Protein AF-A0A410RN02-F1 (afdb_monomer_lite)

Sequence (178 aa):
MPPRQETATVSGSERSGSPMLPKASPTTYRVQQRFRGEVPALVAISMPFVKPGAGSPALLGWRDAQTLFHEFGHALHTLTGDVTRPSLGGGGVVSGSAVFPSKLFEHRLATPEGLSRLAVHHATVQPMPQALVARIQQAATFNQGFYTVDLLTFQEAGGAYDAKVAALMRERGFAPVH

Foldseek 3Di:
DDDDDPDPDDDDDDDPDDPDQDDWAKDWPAAFACQPHTDATDIDTDASFDDDDVPDDRDDDPVSVLSVQLRVLLVVQRRPDDYHDRCCGRCNDDNVVSNVSSVVSSVCCLDPVNQQVPVADPPPRHGDDVVVSVVCVVCVCPCVVVVVVVVVVVVVVVVVVVVVVVVVCVVVVHDDDD

Secondary structure (DSSP, 8-state):
-PPP------------S---PPPPEEEEEE--B-BTB-B--EEEEE--PPPPPTT---PPPHHHHHHHHHHHHHHHHHHT---SSGGGSTT-S-TTGGGHHHHHHHHHHTSHHHHHHH-B-TTT-PBPPHHHHHHHHHGGGTTHHHHHHHHHHHHHHHHHHHHHHHHHHHHTTPPP--

InterPro domains:
  IPR001567 Peptidase M3A/M3B catalytic domain [PF01432] (42-154)
  IPR045090 Peptidase M3A/M3B [PTHR43660] (27-154)

Radius of gyration: 21.04 Å; chains: 1; bounding box: 70×41×46 Å

pLDDT: mean 71.41, std 18.32, range [23.88, 91.19]

Organism: Corallococcus coralloides (NCBI:txid184914)

Structure (mmCIF, N/CA/C/O backbone):
data_AF-A0A410RN02-F1
#
_entry.id   AF-A0A410RN02-F1
#
loop_
_atom_site.group_PDB
_atom_site.id
_atom_site.type_symbol
_atom_site.label_atom_id
_atom_site.label_alt_id
_atom_site.label_comp_id
_atom_site.label_asym_id
_atom_site.label_entity_id
_atom_site.label_seq_id
_atom_site.pdbx_PDB_ins_code
_atom_site.Cartn_x
_atom_site.Cartn_y
_atom_site.Cartn_z
_atom_site.occupancy
_atom_site.B_iso_or_equiv
_atom_site.auth_seq_id
_atom_site.auth_comp_id
_atom_site.auth_asym_id
_atom_site.auth_atom_id
_atom_site.pdbx_PDB_model_num
ATOM 1 N N . MET A 1 1 ? -30.600 -22.334 -11.374 1.00 33.09 1 MET A N 1
ATOM 2 C CA . MET A 1 1 ? -29.155 -22.552 -11.139 1.00 33.09 1 MET A CA 1
ATOM 3 C C . MET A 1 1 ? -28.667 -21.404 -10.264 1.00 33.09 1 MET A C 1
ATOM 5 O O . MET A 1 1 ? -28.773 -20.276 -10.731 1.00 33.09 1 MET A O 1
ATOM 9 N N . PRO A 1 2 ? -28.261 -21.609 -8.999 1.00 30.23 2 PRO A N 1
ATOM 10 C CA . PRO A 1 2 ? -27.743 -20.509 -8.193 1.00 30.23 2 PRO A CA 1
ATOM 11 C C . PRO A 1 2 ? -26.271 -20.232 -8.561 1.00 30.23 2 PRO A C 1
ATOM 13 O O . PRO A 1 2 ? -25.553 -21.173 -8.915 1.00 30.23 2 PRO A O 1
ATOM 16 N N . PRO A 1 3 ? -25.805 -18.972 -8.509 1.00 31.81 3 PRO A N 1
ATOM 17 C CA . PRO A 1 3 ? -24.416 -18.638 -8.801 1.00 31.81 3 PRO A CA 1
ATOM 18 C C . PRO A 1 3 ? -23.491 -19.147 -7.686 1.00 31.81 3 PRO A C 1
ATOM 20 O O . PRO A 1 3 ? -23.757 -18.950 -6.499 1.00 31.81 3 PRO A O 1
ATOM 23 N N . ARG A 1 4 ? -22.402 -19.820 -8.080 1.00 30.78 4 ARG A N 1
ATOM 24 C CA . ARG A 1 4 ? -21.328 -20.268 -7.183 1.00 30.78 4 ARG A CA 1
ATOM 25 C C . ARG A 1 4 ? -20.661 -19.047 -6.550 1.00 30.78 4 ARG A C 1
ATOM 27 O O . ARG A 1 4 ? -20.118 -18.208 -7.260 1.00 30.78 4 ARG A O 1
ATOM 34 N N . GLN A 1 5 ? -20.684 -18.972 -5.224 1.00 29.11 5 GLN A N 1
ATOM 35 C CA . GLN A 1 5 ? -19.813 -18.080 -4.469 1.00 29.11 5 GLN A CA 1
ATOM 36 C C . GLN A 1 5 ? -18.432 -18.740 -4.397 1.00 29.11 5 GLN A C 1
ATOM 38 O O . GLN A 1 5 ? -18.247 -19.714 -3.670 1.00 29.11 5 GLN A O 1
ATOM 43 N N . GLU A 1 6 ? -17.473 -18.260 -5.186 1.00 28.20 6 GLU A N 1
ATOM 44 C CA . GLU A 1 6 ? -16.066 -18.616 -4.997 1.00 28.20 6 GLU A CA 1
ATOM 45 C C . GLU A 1 6 ? -15.547 -17.888 -3.756 1.00 28.20 6 GLU A C 1
ATOM 47 O O . GLU A 1 6 ? -15.236 -16.699 -3.766 1.00 28.20 6 GLU A O 1
ATOM 52 N N . THR A 1 7 ? -15.507 -18.610 -2.641 1.00 27.73 7 THR A N 1
ATOM 53 C CA . THR A 1 7 ? -14.839 -18.180 -1.416 1.00 27.73 7 THR A CA 1
ATOM 54 C C . THR A 1 7 ? -13.331 -18.192 -1.651 1.00 27.73 7 THR A C 1
ATOM 56 O O . THR A 1 7 ? -12.758 -19.256 -1.886 1.00 27.73 7 THR A O 1
ATOM 59 N N . ALA A 1 8 ? -12.672 -17.035 -1.569 1.00 26.14 8 ALA A N 1
ATOM 60 C CA . ALA A 1 8 ? -11.215 -16.956 -1.579 1.00 26.14 8 ALA A CA 1
ATOM 61 C C . ALA A 1 8 ? -10.650 -17.658 -0.330 1.00 26.14 8 ALA A C 1
ATOM 63 O O . ALA A 1 8 ? -10.654 -17.114 0.774 1.00 26.14 8 ALA A O 1
ATOM 64 N N . THR A 1 9 ? -10.183 -18.894 -0.491 1.00 23.88 9 THR A N 1
ATOM 65 C CA . THR A 1 9 ? -9.446 -19.632 0.538 1.00 23.88 9 THR A CA 1
ATOM 66 C C . THR A 1 9 ? -8.018 -19.102 0.630 1.00 23.88 9 THR A C 1
ATOM 68 O O . THR A 1 9 ? -7.214 -19.304 -0.279 1.00 23.88 9 THR A O 1
ATOM 71 N N . VAL A 1 10 ? -7.681 -18.454 1.747 1.00 29.16 10 VAL A N 1
ATOM 72 C CA . VAL A 1 10 ? -6.292 -18.144 2.113 1.00 29.16 10 VAL A CA 1
ATOM 73 C C . VAL A 1 10 ? -5.630 -19.433 2.605 1.00 29.16 10 VAL A C 1
ATOM 75 O O . VAL A 1 10 ? -5.834 -19.859 3.740 1.00 29.16 10 VAL A O 1
ATOM 78 N N . SER A 1 11 ? -4.853 -20.074 1.733 1.00 26.03 11 SER A N 1
ATOM 79 C CA . SER A 1 11 ? -3.992 -21.210 2.074 1.00 26.03 11 SER A CA 1
ATOM 80 C C . SER A 1 11 ? -2.599 -20.695 2.441 1.00 26.03 11 SER A C 1
ATOM 82 O O . SER A 1 11 ? -1.819 -20.336 1.561 1.00 26.03 11 SER A O 1
ATOM 84 N N . GLY A 1 12 ? -2.276 -20.650 3.735 1.00 29.16 12 GLY A N 1
ATOM 85 C CA . GLY A 1 12 ? -0.915 -20.388 4.209 1.00 29.16 12 GLY A CA 1
ATOM 86 C C . GLY A 1 12 ? -0.102 -21.681 4.252 1.00 29.16 12 GLY A C 1
ATOM 87 O O . GLY A 1 12 ? -0.472 -22.602 4.973 1.00 29.16 12 GLY A O 1
ATOM 88 N N . SER A 1 13 ? 0.996 -21.764 3.495 1.00 28.77 13 SER A N 1
ATOM 89 C CA . SER A 1 13 ? 1.975 -22.849 3.636 1.00 28.77 13 SER A CA 1
ATOM 90 C C . SER A 1 13 ? 3.019 -22.464 4.687 1.00 28.77 13 SER A C 1
ATOM 92 O O . SER A 1 13 ? 3.782 -21.518 4.473 1.00 28.77 13 SER A O 1
ATOM 94 N N . GLU A 1 14 ? 3.085 -23.198 5.794 1.00 30.97 14 GLU A N 1
ATOM 95 C CA . GLU A 1 14 ? 4.192 -23.095 6.747 1.00 30.97 14 GLU A CA 1
ATOM 96 C C . GLU A 1 14 ? 5.465 -23.655 6.097 1.00 30.97 14 GLU A C 1
ATOM 98 O O . GLU A 1 14 ? 5.565 -24.849 5.814 1.00 30.97 14 GLU A O 1
ATOM 103 N N . ARG A 1 15 ? 6.451 -22.792 5.829 1.00 34.47 15 ARG A N 1
ATOM 104 C CA . ARG A 1 15 ? 7.815 -23.232 5.518 1.00 34.47 15 ARG A CA 1
ATOM 105 C C . ARG A 1 15 ? 8.644 -23.178 6.795 1.00 34.47 15 ARG A C 1
ATOM 107 O O . ARG A 1 15 ? 8.989 -22.105 7.278 1.00 34.47 15 ARG A O 1
ATOM 114 N N . SER A 1 16 ? 8.931 -24.361 7.327 1.00 32.91 16 SER A N 1
ATOM 115 C CA . SER A 1 16 ? 9.914 -24.591 8.384 1.00 32.91 16 SER A CA 1
ATOM 116 C C . SER A 1 16 ? 11.320 -24.242 7.882 1.00 32.91 16 SER A C 1
ATOM 118 O O . SER A 1 16 ? 11.746 -24.752 6.846 1.00 32.91 16 SER A O 1
ATOM 120 N N . GLY A 1 17 ? 12.027 -23.383 8.625 1.00 30.27 17 GLY A N 1
ATOM 121 C CA . GLY A 1 17 ? 13.474 -23.169 8.505 1.00 30.27 17 GLY A CA 1
ATOM 122 C C . GLY A 1 17 ? 13.903 -21.784 8.002 1.00 30.27 17 GLY A C 1
ATOM 123 O O . GLY A 1 17 ? 14.136 -21.622 6.808 1.00 30.27 17 GLY A O 1
ATOM 124 N N . SER A 1 18 ? 14.053 -20.825 8.933 1.00 25.73 18 SER A N 1
ATOM 125 C CA . SER A 1 18 ? 14.901 -19.596 8.940 1.00 25.73 18 SER A CA 1
ATOM 126 C C . SER A 1 18 ? 14.147 -18.417 9.593 1.00 25.73 18 SER A C 1
ATOM 128 O O . SER A 1 18 ? 13.040 -18.110 9.153 1.00 25.73 18 SER A O 1
ATOM 130 N N . PRO A 1 19 ? 14.699 -17.708 10.603 1.00 32.88 19 PRO A N 1
ATOM 131 C CA . PRO A 1 19 ? 14.015 -16.602 11.273 1.00 32.88 19 PRO A CA 1
ATOM 132 C C . PRO A 1 19 ? 14.235 -15.302 10.490 1.00 32.88 19 PRO A C 1
ATOM 134 O O . PRO A 1 19 ? 14.795 -14.335 10.993 1.00 32.88 19 PRO A O 1
ATOM 137 N N . MET A 1 20 ? 13.839 -15.285 9.222 1.00 33.59 20 MET A N 1
ATOM 138 C CA . MET A 1 20 ? 13.695 -14.046 8.471 1.00 33.59 20 MET A CA 1
ATOM 139 C C . MET A 1 20 ? 12.198 -13.771 8.434 1.00 33.59 20 MET A C 1
ATOM 141 O O . MET A 1 20 ? 11.446 -14.537 7.834 1.00 33.59 20 MET A O 1
ATOM 145 N N . LEU A 1 21 ? 11.755 -12.740 9.162 1.00 40.06 21 LEU A N 1
ATOM 146 C CA . LEU A 1 21 ? 10.354 -12.316 9.158 1.00 40.06 21 LEU A CA 1
ATOM 147 C C . LEU A 1 21 ? 9.879 -12.218 7.697 1.00 40.06 21 LEU A C 1
ATOM 149 O O . LEU A 1 21 ? 10.599 -11.627 6.885 1.00 40.06 21 LEU A O 1
ATOM 153 N N . PRO A 1 22 ? 8.725 -12.808 7.328 1.00 50.59 22 PRO A N 1
ATOM 154 C CA . PRO A 1 22 ? 8.244 -12.738 5.957 1.00 50.59 22 PRO A CA 1
ATOM 155 C C . PRO A 1 22 ? 8.112 -11.266 5.565 1.00 50.59 22 PRO A C 1
ATOM 157 O O . PRO A 1 22 ? 7.404 -10.502 6.212 1.00 50.59 22 PRO A O 1
ATOM 160 N N . LYS A 1 23 ? 8.853 -10.844 4.539 1.00 63.28 23 LYS A N 1
ATOM 161 C CA . LYS A 1 23 ? 8.796 -9.475 4.024 1.00 63.28 23 LYS A CA 1
ATOM 162 C C . LYS A 1 23 ? 7.598 -9.362 3.080 1.00 63.28 23 LYS A C 1
ATOM 164 O O . LYS A 1 23 ? 7.361 -10.266 2.275 1.00 63.28 23 LYS A O 1
ATOM 169 N N . ALA A 1 24 ? 6.859 -8.257 3.169 1.00 78.06 24 ALA A N 1
ATOM 170 C CA . ALA A 1 24 ? 5.872 -7.911 2.151 1.00 78.06 24 ALA A CA 1
ATOM 171 C C . 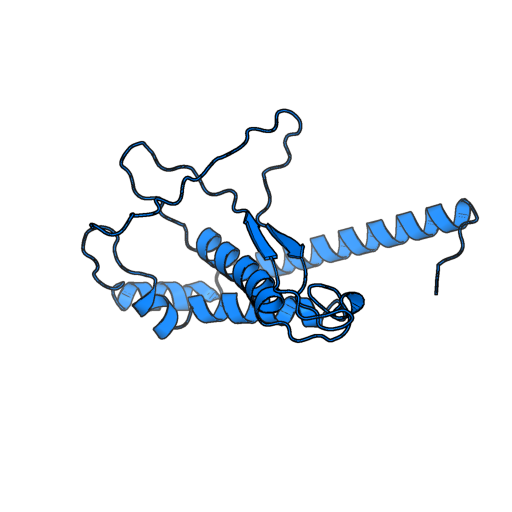ALA A 1 24 ? 6.553 -7.888 0.774 1.00 78.06 24 ALA A C 1
ATOM 173 O O . ALA A 1 24 ? 7.669 -7.378 0.649 1.00 78.06 24 ALA A O 1
ATOM 174 N N . SER A 1 25 ? 5.948 -8.527 -0.226 1.00 76.25 25 SER A N 1
ATOM 175 C CA . SER A 1 25 ? 6.545 -8.576 -1.562 1.00 76.25 25 SER A CA 1
ATOM 176 C C . SER A 1 25 ? 5.524 -8.835 -2.672 1.00 76.25 25 SER A C 1
ATOM 178 O O . SER A 1 25 ? 4.605 -9.646 -2.493 1.00 76.25 25 SER A O 1
ATOM 180 N N . PRO A 1 26 ? 5.703 -8.218 -3.854 1.00 77.88 26 PRO A N 1
ATOM 181 C CA . PRO A 1 26 ? 4.976 -8.559 -5.058 1.00 77.88 26 PRO A CA 1
ATOM 182 C C . PRO A 1 26 ? 5.799 -9.589 -5.844 1.00 77.88 26 PRO A C 1
ATOM 184 O O . PRO A 1 26 ? 6.967 -9.382 -6.168 1.00 77.88 26 PRO A O 1
ATOM 187 N N . THR A 1 27 ? 5.200 -10.727 -6.165 1.00 81.19 27 THR A N 1
ATOM 188 C CA . THR A 1 27 ? 5.828 -11.765 -6.983 1.00 81.19 27 THR A CA 1
ATOM 189 C C . THR A 1 27 ? 5.190 -11.779 -8.360 1.00 81.19 27 THR A C 1
ATOM 191 O O . THR A 1 27 ? 4.022 -12.141 -8.511 1.00 81.19 27 THR A O 1
ATOM 194 N N . THR A 1 28 ? 5.966 -11.422 -9.380 1.00 81.69 28 THR A N 1
ATOM 195 C CA . THR A 1 28 ? 5.554 -11.544 -10.781 1.00 81.69 28 THR A CA 1
ATOM 196 C C . THR A 1 28 ? 5.893 -12.939 -11.291 1.00 81.69 28 THR A C 1
ATOM 198 O O . THR A 1 28 ? 7.060 -13.274 -11.470 1.00 81.69 28 THR A O 1
ATOM 201 N N . TYR A 1 29 ? 4.871 -13.751 -11.554 1.00 82.69 29 TYR A N 1
ATOM 202 C CA . TYR A 1 29 ? 5.028 -15.076 -12.164 1.00 82.69 29 TYR A CA 1
ATOM 203 C C . TYR A 1 29 ? 5.091 -15.001 -13.685 1.00 82.69 29 TYR A C 1
ATOM 205 O O . TYR A 1 29 ? 5.709 -15.844 -14.334 1.00 82.69 29 TYR A O 1
ATOM 213 N N . ARG A 1 30 ? 4.418 -14.004 -14.267 1.00 85.38 30 ARG A N 1
ATOM 214 C CA . ARG A 1 30 ? 4.380 -13.790 -15.710 1.00 85.38 30 ARG A CA 1
ATOM 215 C C . ARG A 1 30 ? 4.164 -12.318 -16.014 1.00 85.38 30 ARG A C 1
ATOM 217 O O . ARG A 1 30 ? 3.255 -11.700 -15.469 1.00 85.38 30 ARG A O 1
ATOM 224 N N . VAL A 1 31 ? 4.975 -11.775 -16.910 1.00 82.94 31 VAL A N 1
ATOM 225 C CA . VAL A 1 31 ? 4.785 -10.428 -17.459 1.00 82.94 31 VAL A CA 1
ATOM 226 C C . VAL A 1 31 ? 3.823 -10.470 -18.641 1.00 82.94 31 VAL A C 1
ATOM 228 O O . VAL A 1 31 ? 3.768 -11.468 -19.367 1.00 82.94 31 VAL A O 1
ATOM 231 N N . GLN A 1 32 ? 3.072 -9.387 -18.835 1.00 86.44 32 GLN A N 1
ATOM 232 C CA . GLN A 1 32 ? 2.332 -9.186 -20.077 1.00 86.44 32 GLN A CA 1
ATOM 233 C C . GLN A 1 32 ? 3.330 -9.089 -21.244 1.00 86.44 32 GLN A C 1
ATOM 235 O O . GLN A 1 32 ? 4.422 -8.547 -21.071 1.00 86.44 32 GLN A O 1
ATOM 240 N N . GLN A 1 33 ? 3.004 -9.674 -22.402 1.00 85.69 33 GLN A N 1
ATOM 241 C CA . GLN A 1 33 ? 3.809 -9.527 -23.623 1.00 85.69 33 GLN A CA 1
ATOM 242 C C . GLN A 1 33 ? 3.021 -9.852 -24.901 1.00 85.69 33 GLN A C 1
ATOM 244 O O . GLN A 1 33 ? 1.995 -10.534 -24.844 1.00 85.69 33 GLN A O 1
ATOM 249 N N . ARG A 1 34 ? 3.552 -9.424 -26.061 1.00 86.75 34 ARG A N 1
ATOM 250 C CA . ARG A 1 34 ? 2.966 -9.674 -27.398 1.00 86.75 34 ARG A CA 1
ATOM 251 C C . ARG A 1 34 ? 3.924 -10.307 -28.421 1.00 86.75 34 ARG A C 1
ATOM 253 O O . ARG A 1 34 ? 3.526 -10.564 -29.551 1.00 86.75 34 ARG A O 1
ATOM 260 N N . PHE A 1 35 ? 5.179 -10.593 -28.053 1.00 85.44 35 PHE A N 1
ATOM 261 C CA . PHE A 1 35 ? 6.231 -11.022 -28.994 1.00 85.44 35 PHE A CA 1
ATOM 262 C C . PHE A 1 35 ? 5.918 -12.326 -29.743 1.00 85.44 35 PHE A C 1
ATOM 264 O O . PHE A 1 35 ? 6.318 -12.481 -30.893 1.00 85.44 35 PHE A O 1
ATOM 271 N N . ARG A 1 36 ? 5.226 -13.275 -29.100 1.00 83.00 36 ARG A N 1
ATOM 272 C CA . ARG A 1 36 ? 4.843 -14.577 -29.686 1.00 83.00 36 ARG A CA 1
ATOM 273 C C . ARG A 1 36 ? 3.339 -14.852 -29.576 1.00 83.00 36 ARG A C 1
ATOM 275 O O . ARG A 1 36 ? 2.925 -16.006 -29.575 1.00 83.00 36 ARG A O 1
ATOM 282 N N . GLY A 1 37 ? 2.541 -13.795 -29.453 1.00 85.19 37 GLY A N 1
ATOM 283 C CA . GLY A 1 37 ? 1.121 -13.863 -29.112 1.00 85.19 37 GLY A CA 1
ATOM 284 C C . GLY A 1 37 ? 0.813 -13.121 -27.816 1.00 85.19 37 GLY A C 1
ATOM 285 O O . GLY A 1 37 ? 1.724 -12.752 -27.073 1.00 85.19 37 GLY A O 1
ATOM 286 N N . GLU A 1 38 ? -0.472 -12.876 -27.573 1.00 88.38 38 GLU A N 1
ATOM 287 C CA . GLU A 1 38 ? -0.932 -12.133 -26.401 1.00 88.38 38 GLU A CA 1
ATOM 288 C C . GLU A 1 38 ? -0.853 -12.999 -25.146 1.00 88.38 38 GLU A C 1
ATOM 290 O O . GLU A 1 38 ? -1.527 -14.021 -25.015 1.00 88.38 38 GLU A O 1
ATOM 295 N N . VAL A 1 39 ? -0.006 -12.579 -24.211 1.00 87.81 39 VAL A N 1
ATOM 296 C CA . VAL A 1 39 ? 0.176 -13.238 -22.921 1.00 87.81 39 VAL A CA 1
ATOM 297 C C . VAL A 1 39 ? -0.234 -12.262 -21.822 1.00 87.81 39 VAL A C 1
ATOM 299 O O . VAL A 1 39 ? 0.358 -11.186 -21.738 1.00 87.81 39 VAL A O 1
ATOM 302 N N . PRO A 1 40 ? -1.203 -12.608 -20.955 1.00 87.31 40 PRO A N 1
ATOM 303 C CA . PRO A 1 40 ? -1.592 -11.754 -19.840 1.00 87.31 40 PRO A CA 1
ATOM 304 C C . PRO A 1 40 ? -0.609 -11.871 -18.668 1.00 87.31 40 PRO A C 1
ATOM 306 O O . PRO A 1 40 ? -0.038 -12.941 -18.417 1.00 87.31 40 PRO A O 1
ATOM 309 N N . ALA A 1 41 ? -0.466 -10.788 -17.905 1.00 88.25 41 ALA A N 1
ATOM 310 C CA . ALA A 1 41 ? 0.322 -10.775 -16.676 1.00 88.25 41 ALA A CA 1
ATOM 311 C C . ALA A 1 41 ? -0.279 -11.687 -15.587 1.00 88.25 41 ALA A C 1
ATOM 313 O O . ALA A 1 41 ? -1.489 -11.907 -15.530 1.00 88.25 41 ALA A O 1
ATOM 314 N N . LEU A 1 42 ? 0.580 -12.215 -14.713 1.00 86.88 42 LEU A N 1
ATOM 315 C CA . LEU A 1 42 ? 0.210 -12.951 -13.506 1.00 86.88 42 LEU A CA 1
ATOM 316 C C . LEU A 1 42 ? 1.117 -12.511 -12.357 1.00 86.88 42 LEU A C 1
ATOM 318 O O . LEU A 1 42 ? 2.336 -12.694 -12.415 1.00 86.88 42 LEU A O 1
ATOM 322 N N . VAL A 1 43 ? 0.510 -11.957 -11.310 1.00 86.50 43 VAL A N 1
ATOM 323 C CA . VAL A 1 43 ? 1.203 -11.396 -10.146 1.00 86.50 43 VAL A CA 1
ATOM 324 C C . VAL A 1 43 ? 0.484 -11.831 -8.873 1.00 86.50 43 VAL A C 1
ATOM 326 O O . VAL A 1 43 ? -0.742 -11.915 -8.862 1.00 86.50 43 VAL A O 1
ATOM 329 N N . ALA A 1 44 ? 1.234 -12.083 -7.803 1.00 86.38 44 ALA A N 1
ATOM 330 C CA . ALA A 1 44 ? 0.693 -12.228 -6.455 1.00 86.38 44 ALA A CA 1
ATOM 331 C C . ALA A 1 44 ? 1.323 -11.209 -5.507 1.00 86.38 44 ALA A C 1
ATOM 333 O O . ALA A 1 44 ? 2.489 -10.855 -5.655 1.00 86.38 44 ALA A O 1
ATOM 334 N N . ILE A 1 45 ? 0.561 -10.777 -4.507 1.00 85.75 45 ILE A N 1
ATOM 335 C CA . ILE A 1 45 ? 1.057 -9.949 -3.407 1.00 85.75 45 ILE A CA 1
ATOM 336 C C . ILE A 1 45 ? 1.047 -10.817 -2.154 1.00 85.75 45 ILE A C 1
ATOM 338 O O . ILE A 1 45 ? 0.009 -11.369 -1.790 1.00 85.75 45 ILE A O 1
ATOM 342 N N . SER A 1 46 ? 2.200 -10.947 -1.505 1.00 85.75 46 SER A N 1
ATOM 343 C CA . SER A 1 46 ? 2.344 -11.666 -0.242 1.00 85.75 46 SER A CA 1
ATOM 344 C C . SER A 1 46 ? 2.545 -10.665 0.884 1.00 85.75 46 SER A C 1
ATOM 346 O O . SER A 1 46 ? 3.495 -9.884 0.848 1.00 85.75 46 SER A O 1
ATOM 348 N N . MET A 1 47 ? 1.675 -10.711 1.895 1.00 85.19 47 MET A N 1
ATOM 349 C CA . MET A 1 47 ? 1.714 -9.803 3.040 1.00 85.19 47 MET A CA 1
ATOM 350 C C . MET A 1 47 ? 1.814 -10.582 4.355 1.00 85.19 47 MET A C 1
ATOM 352 O O . MET A 1 47 ? 1.009 -11.487 4.582 1.00 85.19 47 MET A O 1
ATOM 356 N N . PRO A 1 48 ? 2.742 -10.222 5.255 1.00 83.12 48 PRO A N 1
ATOM 357 C CA . PRO A 1 48 ? 2.921 -10.881 6.546 1.00 83.12 48 PRO A CA 1
ATOM 358 C C . PRO A 1 48 ? 1.941 -10.353 7.605 1.00 83.12 48 PRO A C 1
ATOM 360 O O . PRO A 1 48 ? 2.342 -9.995 8.710 1.00 83.12 48 PRO A O 1
ATOM 363 N N . PHE A 1 49 ? 0.657 -10.234 7.269 1.00 84.94 49 PHE A N 1
ATOM 364 C CA . PHE A 1 49 ? -0.323 -9.691 8.207 1.00 84.94 49 PHE A CA 1
ATOM 365 C C . PHE A 1 49 ? -0.608 -10.657 9.351 1.00 84.94 49 PHE A C 1
ATOM 367 O O . PHE A 1 49 ? -0.610 -11.879 9.184 1.00 84.94 49 PHE A O 1
ATOM 374 N N . VAL A 1 50 ? -0.899 -10.088 10.520 1.00 82.31 50 VAL A N 1
ATOM 375 C CA . VAL A 1 50 ? -1.319 -10.863 11.685 1.00 82.31 50 VAL A CA 1
ATOM 376 C C . VAL A 1 50 ? -2.636 -11.559 11.360 1.00 82.31 50 VAL A C 1
ATOM 378 O O . VAL A 1 50 ? -3.619 -10.925 10.971 1.00 82.31 50 VAL A O 1
ATOM 381 N N . LYS A 1 51 ? -2.658 -12.884 11.525 1.00 84.94 51 LYS A N 1
ATOM 382 C CA . LYS A 1 51 ? -3.875 -13.673 11.355 1.00 84.94 51 LYS A CA 1
ATOM 383 C C . LYS A 1 51 ? -4.884 -13.264 12.438 1.00 84.94 51 LYS A C 1
ATOM 385 O O . LYS A 1 51 ? -4.531 -13.313 13.618 1.00 84.94 51 LYS A O 1
ATOM 390 N N . PRO A 1 52 ? -6.120 -12.877 12.080 1.00 86.88 52 PRO A N 1
ATOM 391 C CA . PRO A 1 52 ? -7.117 -12.535 13.081 1.00 86.88 52 PRO A CA 1
ATOM 392 C C . PRO A 1 52 ? -7.527 -13.770 13.892 1.00 86.88 52 PRO A C 1
ATOM 394 O O . PRO A 1 52 ? -7.411 -14.910 13.429 1.00 86.88 52 PRO A O 1
ATOM 397 N N . GLY A 1 53 ? -8.046 -13.535 15.098 1.00 88.38 53 GLY A N 1
ATOM 398 C CA . GLY A 1 53 ? -8.709 -14.573 15.886 1.00 88.38 53 GLY A CA 1
ATOM 399 C C . GLY A 1 53 ? -9.918 -15.160 15.150 1.00 88.38 53 GLY A C 1
ATOM 400 O O . GLY A 1 53 ? -10.483 -14.536 14.248 1.00 88.38 53 GLY A O 1
ATOM 401 N N . ALA A 1 54 ? -10.324 -16.373 15.529 1.00 87.44 54 ALA A N 1
ATOM 402 C CA . ALA A 1 54 ? -11.480 -17.028 14.924 1.00 87.44 54 ALA A CA 1
ATOM 403 C C . ALA A 1 54 ? -12.739 -16.151 15.066 1.00 87.44 54 ALA A C 1
ATOM 405 O O . ALA A 1 54 ? -13.117 -15.772 16.171 1.00 87.44 54 ALA A O 1
ATOM 406 N N . GLY A 1 55 ? -13.372 -15.813 13.938 1.00 85.94 55 GLY A N 1
ATOM 407 C CA . GLY A 1 55 ? -14.563 -14.957 13.897 1.00 85.94 55 GLY A CA 1
ATOM 408 C C . GLY A 1 55 ? -14.295 -13.448 13.982 1.00 85.94 55 GLY A C 1
ATOM 409 O O . GLY A 1 55 ? -15.244 -12.671 13.922 1.00 85.94 55 GLY A O 1
ATOM 410 N N . SER A 1 56 ? -13.037 -13.009 14.094 1.00 86.31 56 SER A N 1
ATOM 411 C CA . SER A 1 56 ? -12.673 -11.588 14.095 1.00 86.31 56 SER A CA 1
ATOM 412 C C . SER A 1 56 ? -12.262 -11.098 12.699 1.00 86.31 56 SER A C 1
ATOM 414 O O . SER A 1 56 ? -11.664 -11.854 11.930 1.00 86.31 56 SER A O 1
ATOM 416 N N . PRO A 1 57 ? -12.535 -9.827 12.355 1.00 87.19 57 PRO A N 1
ATOM 417 C CA . PRO A 1 57 ? -12.048 -9.237 11.112 1.00 87.19 57 PRO A CA 1
ATOM 418 C C . PRO A 1 57 ? -10.522 -9.066 11.141 1.00 87.19 57 PRO A C 1
ATOM 420 O O . PRO A 1 57 ? -9.934 -8.770 12.182 1.00 87.19 57 PRO A O 1
ATOM 423 N N . ALA A 1 58 ? -9.882 -9.190 9.976 1.00 87.69 58 ALA A N 1
ATOM 424 C CA . ALA A 1 58 ? -8.489 -8.793 9.795 1.00 87.69 58 ALA A CA 1
ATOM 425 C C . ALA A 1 58 ? -8.408 -7.262 9.709 1.00 87.69 58 ALA A C 1
ATOM 427 O O . ALA A 1 58 ? -8.729 -6.674 8.677 1.00 87.69 58 ALA A O 1
ATOM 428 N N . LEU A 1 59 ? -8.018 -6.614 10.806 1.00 89.44 59 LEU A N 1
ATOM 429 C CA . LEU A 1 59 ? -7.813 -5.168 10.852 1.00 89.44 59 LEU A CA 1
ATOM 430 C C . LEU A 1 59 ? -6.343 -4.850 10.577 1.00 89.44 59 LEU A C 1
ATOM 432 O O . LEU A 1 59 ? -5.454 -5.468 11.157 1.00 89.44 59 LEU A O 1
ATOM 436 N N . LEU A 1 60 ? -6.100 -3.877 9.700 1.00 87.62 60 LEU A N 1
ATOM 437 C CA . LEU A 1 60 ? -4.756 -3.429 9.346 1.00 87.62 60 LEU A CA 1
ATOM 438 C C . LEU A 1 60 ? -4.415 -2.136 10.082 1.00 87.62 60 LEU A C 1
ATOM 440 O O . LEU A 1 60 ? -5.233 -1.213 10.149 1.00 87.62 60 LEU A O 1
ATOM 444 N N . GLY A 1 61 ? -3.189 -2.053 10.600 1.00 86.31 61 GLY A N 1
ATOM 445 C CA . GLY A 1 61 ? -2.637 -0.788 11.061 1.00 86.31 61 GLY A CA 1
ATOM 446 C C . GLY A 1 61 ? -2.361 0.160 9.891 1.00 86.31 61 GLY A C 1
ATOM 447 O O . GLY A 1 61 ? -2.278 -0.251 8.733 1.00 86.31 61 GLY A O 1
ATOM 448 N N . TRP A 1 62 ? -2.157 1.445 10.192 1.00 83.12 62 TRP A N 1
ATOM 449 C CA . TRP A 1 62 ? -1.853 2.454 9.167 1.00 83.12 62 TRP A CA 1
ATOM 450 C C . TRP A 1 62 ? -0.622 2.087 8.324 1.00 83.12 62 TRP A C 1
ATOM 452 O O . TRP A 1 62 ? -0.662 2.163 7.099 1.00 83.12 62 TRP A O 1
ATOM 462 N N . ARG A 1 63 ? 0.454 1.625 8.972 1.00 80.19 63 ARG A N 1
ATOM 463 C CA . ARG A 1 63 ? 1.688 1.222 8.280 1.00 80.19 63 ARG A CA 1
ATOM 464 C C . ARG A 1 63 ? 1.479 -0.017 7.410 1.00 80.19 63 ARG A C 1
ATOM 466 O O . ARG A 1 63 ? 1.940 -0.019 6.277 1.00 80.19 63 ARG A O 1
ATOM 473 N N . ASP A 1 64 ? 0.731 -1.009 7.890 1.00 84.75 64 ASP A N 1
ATOM 474 C CA . ASP A 1 64 ? 0.415 -2.219 7.117 1.00 84.75 64 ASP A CA 1
ATOM 475 C C . ASP A 1 64 ? -0.398 -1.887 5.862 1.00 84.75 64 ASP A C 1
ATOM 477 O O . ASP A 1 64 ? -0.143 -2.430 4.786 1.00 84.75 64 ASP A O 1
ATOM 481 N N . ALA A 1 65 ? -1.340 -0.945 5.979 1.00 84.88 65 ALA A N 1
ATOM 482 C CA . ALA A 1 65 ? -2.098 -0.435 4.844 1.00 84.88 65 ALA A CA 1
ATOM 483 C C . ALA A 1 65 ? -1.197 0.318 3.850 1.00 84.88 65 ALA A C 1
ATOM 485 O O . ALA A 1 65 ? -1.297 0.089 2.648 1.00 84.88 65 ALA A O 1
ATOM 486 N N . GLN A 1 66 ? -0.268 1.159 4.318 1.00 82.75 66 GLN A N 1
ATOM 487 C CA . GLN A 1 66 ? 0.707 1.810 3.433 1.00 82.75 66 GLN A CA 1
ATOM 488 C C . GLN A 1 66 ? 1.587 0.788 2.701 1.00 82.75 66 GLN A C 1
ATOM 490 O O . GLN A 1 66 ? 1.777 0.907 1.492 1.00 82.75 66 GLN A O 1
ATOM 495 N N . THR A 1 67 ? 2.076 -0.244 3.396 1.00 83.62 67 THR A N 1
ATOM 496 C CA . THR A 1 67 ? 2.865 -1.318 2.775 1.00 83.62 67 THR A CA 1
ATOM 497 C C . THR A 1 67 ? 2.041 -2.095 1.749 1.00 83.62 67 THR A C 1
ATOM 499 O O . THR A 1 67 ? 2.534 -2.367 0.661 1.00 83.62 67 THR A O 1
ATOM 502 N N . LEU A 1 68 ? 0.769 -2.394 2.026 1.00 85.38 68 LEU A N 1
ATOM 503 C CA . LEU A 1 68 ? -0.110 -3.029 1.041 1.00 85.38 68 LEU A CA 1
ATOM 504 C C . LEU A 1 68 ? -0.224 -2.201 -0.241 1.00 85.38 68 LEU A C 1
ATOM 506 O O . LEU A 1 68 ? -0.135 -2.748 -1.335 1.00 85.38 68 LEU A O 1
ATOM 510 N N . PHE A 1 69 ? -0.413 -0.888 -0.108 1.00 83.44 69 PHE A N 1
ATOM 511 C CA . PHE A 1 69 ? -0.532 0.016 -1.252 1.00 83.44 69 PHE A CA 1
ATOM 512 C C . PHE A 1 69 ? 0.788 0.169 -2.016 1.00 83.44 69 PHE A C 1
ATOM 514 O O . PHE A 1 69 ? 0.760 0.280 -3.242 1.00 83.44 69 PHE A O 1
ATOM 521 N N . HIS A 1 70 ? 1.930 0.098 -1.325 1.00 82.00 70 HIS A N 1
ATOM 522 C CA . HIS A 1 70 ? 3.247 0.022 -1.959 1.00 82.00 70 HIS A CA 1
ATOM 523 C C . HIS A 1 70 ? 3.351 -1.205 -2.872 1.00 82.00 70 HIS A C 1
ATOM 525 O O . HIS A 1 70 ? 3.616 -1.067 -4.069 1.00 82.00 70 HIS A O 1
ATOM 531 N N . GLU A 1 71 ? 3.090 -2.399 -2.331 1.00 82.69 71 GLU A N 1
ATOM 532 C CA . GLU A 1 71 ? 3.201 -3.643 -3.101 1.00 82.69 71 GLU A CA 1
ATOM 533 C C . GLU A 1 71 ? 2.124 -3.756 -4.183 1.00 82.69 71 GLU A C 1
ATOM 535 O O . GLU A 1 71 ? 2.371 -4.277 -5.273 1.00 82.69 71 GLU A O 1
ATOM 540 N N . PHE A 1 72 ? 0.937 -3.204 -3.926 1.00 84.56 72 PHE A N 1
ATOM 541 C CA . PHE A 1 72 ? -0.113 -3.097 -4.930 1.00 84.56 72 PHE A CA 1
ATOM 542 C C . PHE A 1 72 ? 0.297 -2.203 -6.100 1.00 84.56 72 PHE A C 1
ATOM 544 O O . PHE A 1 72 ? -0.011 -2.540 -7.238 1.00 84.56 72 PHE A O 1
ATOM 551 N N . GLY A 1 73 ? 1.032 -1.112 -5.866 1.00 79.19 73 GLY A N 1
ATOM 552 C CA . GLY A 1 73 ? 1.552 -0.269 -6.945 1.00 79.19 73 GLY A CA 1
ATOM 553 C C . GLY A 1 73 ? 2.501 -1.026 -7.881 1.00 79.19 73 GLY A C 1
ATOM 554 O O . GLY A 1 73 ? 2.383 -0.905 -9.101 1.00 79.19 73 GLY A O 1
ATOM 555 N N . HIS A 1 74 ? 3.377 -1.875 -7.331 1.00 80.62 74 HIS A N 1
ATOM 556 C CA . HIS A 1 74 ? 4.246 -2.765 -8.119 1.00 80.62 74 HIS A CA 1
ATOM 557 C C . HIS A 1 74 ? 3.451 -3.800 -8.917 1.00 80.62 74 HIS A C 1
ATOM 559 O O . HIS A 1 74 ? 3.712 -4.030 -10.104 1.00 80.62 74 HIS A O 1
ATOM 565 N N . ALA A 1 75 ? 2.451 -4.414 -8.280 1.00 81.31 75 ALA A N 1
ATOM 566 C CA . ALA A 1 75 ? 1.594 -5.387 -8.940 1.00 81.31 75 ALA A CA 1
ATOM 567 C C . ALA A 1 75 ? 0.773 -4.745 -10.062 1.00 81.31 75 ALA A C 1
ATOM 569 O O . ALA A 1 75 ? 0.720 -5.281 -11.169 1.00 81.31 75 ALA A O 1
ATOM 570 N N . LEU A 1 76 ? 0.191 -3.572 -9.809 1.00 82.69 76 LEU A N 1
ATOM 571 C CA . LEU A 1 76 ? -0.597 -2.842 -10.788 1.00 82.69 76 LEU A CA 1
ATOM 572 C C . LEU A 1 76 ? 0.256 -2.431 -11.985 1.00 82.69 76 LEU A C 1
ATOM 574 O O . LEU A 1 76 ? -0.173 -2.644 -13.111 1.00 82.69 76 LEU A O 1
ATOM 578 N N . HIS A 1 77 ? 1.472 -1.930 -11.755 1.00 82.44 77 HIS A N 1
ATOM 579 C CA . HIS A 1 77 ? 2.401 -1.591 -12.833 1.00 82.44 77 HIS A CA 1
ATOM 580 C C . HIS A 1 77 ? 2.638 -2.773 -13.784 1.00 82.44 77 HIS A C 1
ATOM 582 O O . HIS A 1 77 ? 2.625 -2.612 -15.004 1.00 82.44 77 HIS A O 1
ATOM 588 N N . THR A 1 78 ? 2.783 -3.977 -13.227 1.00 77.56 78 THR A N 1
ATOM 589 C CA . THR A 1 78 ? 2.948 -5.203 -14.016 1.00 77.56 78 THR A CA 1
ATOM 590 C C . THR A 1 78 ? 1.652 -5.613 -14.726 1.00 77.56 78 THR A C 1
ATOM 592 O O . THR A 1 78 ? 1.698 -6.046 -15.876 1.00 77.56 78 THR A O 1
ATOM 595 N N . LEU A 1 79 ? 0.496 -5.474 -14.068 1.00 83.25 79 LEU A N 1
ATOM 596 C CA . LEU A 1 79 ? -0.815 -5.813 -14.635 1.00 83.25 79 LEU A CA 1
ATOM 597 C C . LEU A 1 79 ? -1.228 -4.884 -15.783 1.00 83.25 79 LEU A C 1
ATOM 599 O O . LEU A 1 79 ? -1.869 -5.339 -16.725 1.00 83.25 79 LEU A O 1
ATOM 603 N N . THR A 1 80 ? -0.864 -3.604 -15.716 1.00 83.44 80 THR A N 1
ATOM 604 C CA . THR A 1 80 ? -1.181 -2.603 -16.745 1.00 83.44 80 THR A CA 1
ATOM 605 C C . THR A 1 80 ? -0.099 -2.472 -17.816 1.00 83.44 80 THR A C 1
ATOM 607 O O . THR A 1 80 ? -0.178 -1.572 -18.649 1.00 83.44 80 THR A O 1
ATOM 610 N N . GLY A 1 81 ? 0.937 -3.312 -17.780 1.00 78.44 81 GLY A N 1
ATOM 611 C CA . GLY A 1 81 ? 1.988 -3.302 -18.790 1.00 78.44 81 GLY A CA 1
ATOM 612 C C . GLY A 1 81 ? 1.442 -3.671 -20.170 1.00 78.44 81 GLY A C 1
ATOM 613 O O . GLY A 1 81 ? 0.696 -4.640 -20.298 1.00 78.44 81 GLY A O 1
ATOM 614 N N . ASP A 1 82 ? 1.843 -2.916 -21.194 1.00 81.75 82 ASP A N 1
ATOM 615 C CA . ASP A 1 82 ? 1.652 -3.277 -22.601 1.00 81.75 82 ASP A CA 1
ATOM 616 C C . ASP A 1 82 ? 2.997 -3.236 -23.327 1.00 81.75 82 ASP A C 1
ATOM 618 O O . ASP A 1 82 ? 3.459 -2.194 -23.794 1.00 81.75 82 ASP A O 1
ATOM 622 N N . VAL A 1 83 ? 3.676 -4.379 -23.356 1.00 82.06 83 VAL A N 1
ATOM 623 C CA . VAL A 1 83 ? 5.000 -4.527 -23.948 1.00 82.06 83 VAL A CA 1
ATOM 624 C C . VAL A 1 83 ? 4.990 -5.580 -25.042 1.00 82.06 83 VAL A C 1
ATOM 626 O O . VAL A 1 83 ? 4.332 -6.616 -24.976 1.00 82.06 83 VAL A O 1
ATOM 629 N N . THR A 1 84 ? 5.786 -5.347 -26.083 1.00 82.62 84 THR A N 1
ATOM 630 C CA . THR A 1 84 ? 5.993 -6.380 -27.101 1.00 82.62 84 THR A CA 1
ATOM 631 C C . THR A 1 84 ? 6.915 -7.467 -26.561 1.00 82.62 84 THR A C 1
ATOM 633 O O . THR A 1 84 ? 6.553 -8.636 -26.608 1.00 82.62 84 THR A O 1
ATOM 636 N N . ARG A 1 85 ? 8.081 -7.104 -26.008 1.00 77.19 85 ARG A N 1
ATOM 637 C CA . ARG A 1 85 ? 9.087 -8.057 -25.509 1.00 77.19 85 ARG A CA 1
ATOM 638 C C . ARG A 1 85 ? 9.028 -8.202 -23.984 1.00 77.19 85 ARG A C 1
ATOM 640 O O . ARG A 1 85 ? 8.944 -7.187 -23.298 1.00 77.19 85 ARG A O 1
ATOM 647 N N . PRO A 1 86 ? 9.187 -9.424 -23.447 1.00 72.50 86 PRO A N 1
ATOM 648 C CA . PRO A 1 86 ? 9.086 -9.678 -22.010 1.00 72.50 86 PRO A CA 1
ATOM 649 C C . PRO A 1 86 ? 10.226 -9.027 -21.220 1.00 72.50 86 PRO A C 1
ATOM 651 O O . PRO A 1 86 ? 10.029 -8.648 -20.074 1.00 72.50 86 PRO A O 1
ATOM 654 N N . SER A 1 87 ? 11.394 -8.829 -21.843 1.00 75.19 87 SER A N 1
ATOM 655 C CA . SER A 1 87 ? 12.541 -8.141 -21.236 1.00 75.19 87 SER A CA 1
ATOM 656 C C . SER A 1 87 ? 12.286 -6.662 -20.925 1.00 75.19 87 SER A C 1
ATOM 658 O O . SER A 1 87 ? 13.077 -6.058 -20.213 1.00 75.19 87 SER A O 1
ATOM 660 N N . LEU A 1 88 ? 11.222 -6.075 -21.482 1.00 70.81 88 LEU A N 1
ATOM 661 C CA . LEU A 1 88 ? 10.833 -4.678 -21.269 1.00 70.81 88 LEU A CA 1
ATOM 662 C C . LEU A 1 88 ? 9.662 -4.537 -20.280 1.00 70.81 88 LEU A C 1
ATOM 664 O O . LEU A 1 88 ? 9.277 -3.418 -19.959 1.00 70.81 88 LEU A O 1
ATOM 668 N N . GLY A 1 89 ? 9.063 -5.650 -19.840 1.00 64.44 89 GLY A N 1
ATOM 669 C CA . GLY A 1 89 ? 7.900 -5.669 -18.950 1.00 64.44 89 GLY A CA 1
ATOM 670 C C . GLY A 1 89 ? 8.257 -5.945 -17.489 1.00 64.44 89 GLY A C 1
ATOM 671 O O . GLY A 1 89 ? 9.331 -6.458 -17.172 1.00 64.44 89 GLY A O 1
ATOM 672 N N . GLY A 1 90 ? 7.327 -5.640 -16.581 1.00 64.38 90 GLY A N 1
ATOM 673 C CA . GLY A 1 90 ? 7.508 -5.859 -15.143 1.00 64.38 90 GLY A CA 1
ATOM 674 C C . GLY A 1 90 ? 8.619 -4.982 -14.557 1.00 64.38 90 GLY A C 1
ATOM 675 O O . GLY A 1 90 ? 8.549 -3.764 -14.646 1.00 64.38 90 GLY A O 1
ATOM 676 N N . GLY A 1 91 ? 9.639 -5.607 -13.956 1.00 55.41 91 GLY A N 1
ATOM 677 C CA . GLY A 1 91 ? 10.793 -4.938 -13.334 1.00 55.41 91 GLY A CA 1
ATOM 678 C C . GLY A 1 91 ? 11.954 -4.612 -14.282 1.00 55.41 91 GLY A C 1
ATOM 679 O O . GLY A 1 91 ? 12.991 -4.153 -13.818 1.00 55.41 91 GLY A O 1
ATOM 680 N N . GLY A 1 92 ? 11.806 -4.835 -15.595 1.00 51.56 92 GLY A N 1
ATOM 681 C CA . GLY A 1 92 ? 12.812 -4.505 -16.621 1.00 51.56 92 GLY A CA 1
ATOM 682 C C . GLY A 1 92 ? 12.932 -3.007 -16.941 1.00 51.56 92 GLY A C 1
ATOM 683 O O . GLY A 1 92 ? 13.369 -2.636 -18.028 1.00 51.56 92 GLY A O 1
ATOM 684 N N . VAL A 1 93 ? 12.493 -2.146 -16.025 1.00 52.47 93 VAL A N 1
ATOM 685 C CA . VAL A 1 93 ? 12.536 -0.686 -16.138 1.00 52.47 93 VAL A CA 1
ATOM 686 C C . VAL A 1 93 ? 13.788 -0.173 -15.430 1.00 52.47 93 VAL A C 1
ATOM 688 O O . VAL A 1 93 ? 14.243 -0.778 -14.463 1.00 52.47 93 VAL A O 1
ATOM 691 N N . VAL A 1 94 ? 14.352 0.947 -15.898 1.00 46.78 94 VAL A N 1
ATOM 692 C CA . VAL A 1 94 ? 15.505 1.603 -15.252 1.00 46.78 94 VAL A CA 1
ATOM 693 C C . VAL A 1 94 ? 15.236 1.728 -13.749 1.00 46.78 94 VAL A C 1
ATOM 695 O O . VAL A 1 94 ? 14.193 2.247 -13.365 1.00 46.78 94 VAL A O 1
ATOM 698 N N . SER A 1 95 ? 16.159 1.266 -12.898 1.00 48.94 95 SER A N 1
ATOM 699 C CA . SER A 1 95 ? 15.920 1.006 -11.465 1.00 48.94 95 SER A CA 1
ATOM 700 C C . SER A 1 95 ? 15.254 2.143 -10.671 1.00 48.94 95 SER A C 1
ATOM 702 O O . SER A 1 95 ? 14.611 1.879 -9.660 1.00 48.94 95 SER A O 1
ATOM 704 N N . GLY A 1 96 ? 15.365 3.401 -11.115 1.00 49.91 96 GLY A N 1
ATOM 705 C CA . GLY A 1 96 ? 14.680 4.546 -10.503 1.00 49.91 96 GLY A CA 1
ATOM 706 C C . GLY A 1 96 ? 13.203 4.724 -10.892 1.00 49.91 96 GLY A C 1
ATOM 707 O O . GLY A 1 96 ? 12.423 5.221 -10.084 1.00 49.91 96 GLY A O 1
ATOM 708 N N . SER A 1 97 ? 12.776 4.313 -12.092 1.00 49.44 97 SER A N 1
ATOM 709 C CA . SER A 1 97 ? 11.392 4.499 -12.564 1.00 49.44 97 SER A CA 1
ATOM 710 C C . SER A 1 97 ? 10.429 3.426 -12.051 1.00 49.44 97 SER A C 1
ATOM 712 O O . SER A 1 97 ? 9.241 3.704 -11.900 1.00 49.44 97 SER A O 1
ATOM 714 N N . ALA A 1 98 ? 10.935 2.242 -11.691 1.00 53.75 98 ALA A N 1
ATOM 715 C CA . ALA A 1 98 ? 10.151 1.171 -11.070 1.00 53.75 98 ALA A CA 1
ATOM 716 C C . ALA A 1 98 ? 9.638 1.525 -9.655 1.00 53.75 98 ALA A C 1
ATOM 718 O O . ALA A 1 98 ? 8.699 0.906 -9.162 1.00 53.75 98 ALA A O 1
ATOM 719 N N . VAL A 1 99 ? 10.221 2.538 -8.999 1.00 57.91 99 VAL A N 1
ATOM 720 C CA . VAL A 1 99 ? 9.833 2.994 -7.647 1.00 57.91 99 VAL A CA 1
ATOM 721 C C . VAL A 1 99 ? 8.663 3.988 -7.683 1.00 57.91 99 VAL A C 1
ATOM 723 O O . VAL A 1 99 ? 7.937 4.148 -6.702 1.00 57.91 99 VAL A O 1
ATOM 726 N N . PHE A 1 100 ? 8.444 4.663 -8.813 1.00 60.12 100 PHE A N 1
ATOM 727 C CA . PHE A 1 100 ? 7.415 5.697 -8.926 1.00 60.12 100 PHE A CA 1
ATOM 728 C C . PHE A 1 100 ? 5.975 5.166 -8.755 1.00 60.12 100 PHE A C 1
ATOM 730 O O . PHE A 1 100 ? 5.211 5.791 -8.015 1.00 60.12 100 PHE A O 1
ATOM 737 N N . PRO A 1 101 ? 5.578 4.017 -9.344 1.00 59.66 101 PRO A N 1
ATOM 738 C CA . PRO A 1 101 ? 4.227 3.483 -9.181 1.00 59.66 101 PRO A CA 1
ATOM 739 C C . PRO A 1 101 ? 3.885 3.147 -7.726 1.00 59.66 101 PRO A C 1
ATOM 741 O O . PRO A 1 101 ? 2.807 3.502 -7.254 1.00 59.66 101 PRO A O 1
ATOM 744 N N . SER A 1 102 ? 4.801 2.518 -6.987 1.00 60.75 102 SER A N 1
ATOM 745 C CA . SER A 1 102 ? 4.561 2.160 -5.585 1.00 60.75 102 SER A CA 1
ATOM 746 C C . SER A 1 102 ? 4.426 3.396 -4.694 1.00 60.75 102 SER A C 1
ATOM 748 O O . SER A 1 102 ? 3.505 3.473 -3.880 1.00 60.75 102 SER A O 1
ATOM 750 N N . LYS A 1 103 ? 5.246 4.429 -4.921 1.00 58.28 103 LYS A N 1
ATOM 751 C CA . LYS A 1 103 ? 5.145 5.707 -4.198 1.00 58.28 103 LYS A CA 1
ATOM 752 C C . LYS A 1 103 ? 3.894 6.511 -4.537 1.00 58.28 103 LYS A C 1
ATOM 754 O O . LYS A 1 103 ? 3.295 7.109 -3.644 1.00 58.28 103 LYS A O 1
ATOM 759 N N . LEU A 1 104 ? 3.447 6.488 -5.791 1.00 66.94 104 LEU A N 1
ATOM 760 C CA . LEU A 1 104 ? 2.196 7.136 -6.186 1.00 66.94 104 LEU A CA 1
ATOM 761 C C . LEU A 1 104 ? 0.988 6.522 -5.456 1.00 66.94 104 LEU A C 1
ATOM 763 O O . LEU A 1 104 ? 0.096 7.247 -5.006 1.00 66.94 104 LEU A O 1
ATOM 767 N N . PHE A 1 105 ? 0.969 5.195 -5.300 1.00 64.19 105 PHE A N 1
ATOM 768 C CA . PHE A 1 105 ? -0.121 4.500 -4.615 1.00 64.19 105 PHE A CA 1
ATOM 769 C C . PHE A 1 105 ? -0.088 4.658 -3.091 1.00 64.19 105 PHE A C 1
ATOM 771 O O . PHE A 1 105 ? -1.155 4.794 -2.489 1.00 64.19 105 PHE A O 1
ATOM 778 N N . GLU A 1 106 ? 1.094 4.758 -2.473 1.00 66.31 106 GLU A N 1
ATOM 779 C CA . GLU A 1 106 ? 1.223 5.144 -1.058 1.00 66.31 106 GLU A CA 1
ATOM 780 C C . GLU A 1 106 ? 0.563 6.507 -0.776 1.00 66.31 106 GLU A C 1
ATOM 782 O O . GLU A 1 106 ? -0.207 6.644 0.178 1.00 66.31 106 GLU A O 1
ATOM 787 N N . HIS A 1 107 ? 0.809 7.511 -1.627 1.00 68.81 107 HIS A N 1
ATOM 788 C CA . HIS A 1 107 ? 0.209 8.840 -1.471 1.00 68.81 107 HIS A CA 1
ATOM 789 C C . HIS A 1 107 ? -1.307 8.832 -1.677 1.00 68.81 107 HIS A C 1
ATOM 791 O O . HIS A 1 107 ? -2.023 9.566 -0.993 1.00 68.81 107 HIS A O 1
ATOM 797 N N . ARG A 1 108 ? -1.818 7.990 -2.585 1.00 71.38 108 ARG A N 1
ATOM 798 C CA . ARG A 1 108 ? -3.257 7.898 -2.867 1.00 71.38 108 ARG A CA 1
ATOM 799 C C . ARG A 1 108 ? -4.073 7.466 -1.653 1.00 71.38 108 ARG A C 1
ATOM 801 O O . ARG A 1 108 ? -5.162 8.005 -1.463 1.00 71.38 108 ARG A O 1
ATOM 808 N N . LEU A 1 109 ? -3.554 6.564 -0.819 1.00 78.25 109 LEU A N 1
ATOM 809 C CA . LEU A 1 109 ? -4.233 6.130 0.407 1.00 78.25 109 LEU A CA 1
ATOM 810 C C . LEU A 1 109 ? -4.449 7.289 1.393 1.00 78.25 109 LEU A C 1
ATOM 812 O O . LEU A 1 109 ? -5.498 7.365 2.023 1.00 78.25 109 LEU A O 1
ATOM 816 N N . ALA A 1 110 ? -3.485 8.208 1.494 1.00 77.38 110 ALA A N 1
ATOM 817 C CA . ALA A 1 110 ? -3.527 9.343 2.420 1.00 77.38 110 ALA A CA 1
ATOM 818 C C . ALA A 1 110 ? -4.364 10.539 1.923 1.00 77.38 110 ALA A C 1
ATOM 820 O O . ALA A 1 110 ? -4.531 11.520 2.651 1.00 77.38 110 ALA A O 1
ATOM 821 N N . THR A 1 111 ? -4.901 10.477 0.699 1.00 78.50 111 THR A N 1
ATOM 822 C CA . THR A 1 111 ? -5.808 11.514 0.184 1.00 78.50 111 THR A CA 1
ATOM 823 C C . THR A 1 111 ? -7.165 11.472 0.899 1.00 78.50 111 THR A C 1
ATOM 825 O O . THR A 1 111 ? -7.606 10.389 1.294 1.00 78.50 111 THR A O 1
ATOM 828 N N . PRO A 1 112 ? -7.873 12.610 1.045 1.00 76.88 112 PRO A N 1
ATOM 829 C CA . PRO A 1 112 ? -9.238 12.629 1.579 1.00 76.88 112 PRO A CA 1
ATOM 830 C C . PRO A 1 112 ? -10.179 11.661 0.845 1.00 76.88 112 PRO A C 1
ATOM 832 O O . PRO A 1 112 ? -11.010 10.993 1.463 1.00 76.88 112 PRO A O 1
ATOM 835 N N . GLU A 1 113 ? -10.020 11.524 -0.472 1.00 79.00 113 GLU A N 1
ATOM 8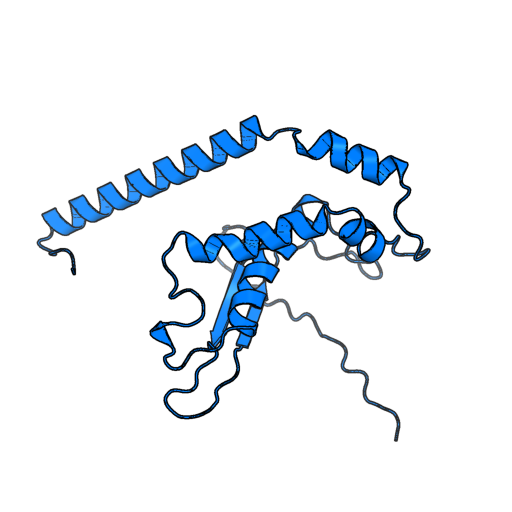36 C CA . GLU A 1 113 ? -10.800 10.608 -1.306 1.00 79.00 113 GLU A CA 1
ATOM 837 C C . GLU A 1 113 ? -10.448 9.140 -1.032 1.00 79.00 113 GLU A C 1
ATOM 839 O O . GLU A 1 113 ? -11.330 8.282 -1.034 1.00 79.00 113 GLU A O 1
ATOM 844 N N . GLY A 1 114 ? -9.169 8.837 -0.792 1.00 80.69 114 GLY A N 1
ATOM 845 C CA . GLY A 1 114 ? -8.710 7.497 -0.422 1.00 80.69 114 GLY A CA 1
ATOM 846 C C . GLY A 1 114 ? -9.233 7.084 0.951 1.00 80.69 114 GLY A C 1
ATOM 847 O O . GLY A 1 114 ? -9.862 6.034 1.088 1.00 80.69 114 GLY A O 1
ATOM 848 N N . LEU A 1 115 ? -9.048 7.949 1.951 1.00 82.12 115 LEU A N 1
ATOM 849 C CA . LEU A 1 115 ? -9.496 7.715 3.323 1.00 82.12 115 LEU A CA 1
ATOM 850 C C . LEU A 1 115 ? -11.018 7.580 3.420 1.00 82.12 115 LEU A C 1
ATOM 852 O O . LEU A 1 115 ? -11.501 6.649 4.053 1.00 82.12 115 LEU A O 1
ATOM 856 N N . SER A 1 116 ? -11.787 8.446 2.759 1.00 78.44 116 SER A N 1
ATOM 857 C CA . SER A 1 116 ? -13.257 8.381 2.815 1.00 78.44 116 SER A CA 1
ATOM 858 C C . SER A 1 116 ? -13.839 7.105 2.201 1.00 78.44 116 SER A C 1
ATOM 860 O O . SER A 1 116 ? -14.878 6.632 2.657 1.00 78.44 116 SER A O 1
ATOM 862 N N . ARG A 1 117 ? -13.177 6.529 1.189 1.00 82.12 117 ARG A N 1
ATOM 863 C CA . ARG A 1 117 ? -13.637 5.306 0.511 1.00 82.12 117 ARG A CA 1
ATOM 864 C C . ARG A 1 117 ? -13.167 4.019 1.177 1.00 82.12 117 ARG A C 1
ATOM 866 O O . ARG A 1 117 ? -13.883 3.026 1.126 1.00 82.12 117 ARG A O 1
ATOM 873 N N . LEU A 1 118 ? -11.960 4.016 1.741 1.00 83.69 118 LEU A N 1
ATOM 874 C CA . LEU A 1 118 ? -11.307 2.797 2.227 1.00 83.69 118 LEU A CA 1
ATOM 875 C C . LEU A 1 118 ? -11.306 2.689 3.754 1.00 83.69 118 LEU A C 1
ATOM 877 O O . LEU A 1 118 ? -11.328 1.583 4.286 1.00 83.69 118 LEU A O 1
ATOM 881 N N . ALA A 1 119 ? -11.305 3.816 4.469 1.00 85.12 119 ALA A N 1
ATOM 882 C CA . ALA A 1 119 ? -11.295 3.845 5.926 1.00 85.12 119 ALA A CA 1
ATOM 883 C C . ALA A 1 119 ? -12.729 3.908 6.479 1.00 85.12 119 ALA A C 1
ATOM 885 O O . ALA A 1 119 ? -13.154 4.899 7.077 1.00 85.12 119 ALA A O 1
ATOM 886 N N . VAL A 1 120 ? -13.480 2.828 6.257 1.00 88.38 120 VAL A N 1
ATOM 887 C CA . VAL A 1 120 ? -14.826 2.626 6.809 1.00 88.38 120 VAL A CA 1
ATOM 888 C C . VAL A 1 120 ? -14.779 1.707 8.025 1.00 88.38 120 VAL A C 1
ATOM 890 O O . VAL A 1 120 ? -13.978 0.774 8.102 1.00 88.38 120 VAL A O 1
ATOM 893 N N . HIS A 1 121 ? -15.640 1.961 9.004 1.00 90.44 121 HIS A N 1
ATOM 894 C CA . HIS A 1 121 ? -15.700 1.144 10.207 1.00 90.44 121 HIS A CA 1
ATOM 895 C C . HIS A 1 121 ? -16.273 -0.246 9.896 1.00 90.44 121 HIS A C 1
ATOM 897 O O . HIS A 1 121 ? -17.384 -0.362 9.386 1.00 90.44 121 HIS A O 1
ATOM 903 N N . HIS A 1 122 ? -15.547 -1.304 10.261 1.00 89.50 122 HIS A N 1
ATOM 904 C CA . HIS A 1 122 ? -15.876 -2.685 9.880 1.00 89.50 122 HIS A CA 1
ATOM 905 C C . HIS A 1 122 ? -17.301 -3.145 10.254 1.00 89.50 122 HIS A C 1
ATOM 907 O O . HIS A 1 122 ? -17.907 -3.897 9.501 1.00 89.50 122 HIS A O 1
ATOM 913 N N . ALA A 1 123 ? -17.843 -2.700 11.396 1.00 88.38 123 ALA A N 1
ATOM 914 C CA . ALA A 1 123 ? -19.161 -3.135 11.871 1.00 88.38 123 ALA A CA 1
ATOM 915 C C . ALA A 1 123 ? -20.307 -2.196 11.466 1.00 88.38 123 ALA A C 1
ATOM 917 O O . ALA A 1 123 ? -21.442 -2.632 11.323 1.00 88.38 123 ALA A O 1
ATOM 918 N N . THR A 1 124 ? -20.030 -0.897 11.318 1.00 91.19 124 THR A N 1
ATOM 919 C CA . THR A 1 124 ? -21.076 0.125 11.109 1.00 91.19 124 THR A CA 1
ATOM 920 C C . THR A 1 124 ? -21.079 0.687 9.693 1.00 91.19 124 THR A C 1
ATOM 922 O O . THR A 1 124 ? -22.003 1.409 9.329 1.00 91.19 124 THR A O 1
ATOM 925 N N . VAL A 1 125 ? -20.043 0.376 8.904 1.00 88.25 125 VAL A N 1
ATOM 926 C CA . VAL A 1 125 ? -19.820 0.840 7.525 1.00 88.25 125 VAL A CA 1
ATOM 927 C C . VAL A 1 125 ? -19.779 2.374 7.416 1.00 88.25 125 VAL A C 1
ATOM 929 O O . VAL A 1 125 ? -19.853 2.946 6.334 1.00 88.25 125 VAL A O 1
ATOM 932 N N . GLN A 1 126 ? -19.631 3.068 8.547 1.00 90.06 126 GLN A N 1
ATOM 933 C CA . GLN A 1 126 ? -19.544 4.523 8.581 1.00 90.06 126 GLN A CA 1
ATOM 934 C C . GLN A 1 126 ? -18.132 4.980 8.201 1.00 90.06 126 GLN A C 1
ATOM 936 O O . GLN A 1 126 ? -17.158 4.331 8.604 1.00 90.06 126 GLN A O 1
ATOM 941 N N . PRO A 1 127 ? -17.994 6.089 7.458 1.00 87.88 127 PRO A N 1
ATOM 942 C CA . PRO A 1 127 ? -16.690 6.640 7.119 1.00 87.88 127 PRO A CA 1
ATOM 943 C C . PRO A 1 127 ? -15.963 7.152 8.365 1.00 87.88 127 PRO A C 1
ATOM 945 O O . PRO A 1 127 ? -16.579 7.527 9.367 1.00 87.88 127 PRO A O 1
ATOM 948 N N . MET A 1 128 ? -14.634 7.197 8.291 1.00 85.94 128 MET A N 1
ATOM 949 C CA . MET A 1 128 ? -13.808 7.782 9.340 1.00 85.94 128 MET A CA 1
ATOM 950 C C . MET A 1 128 ? -14.221 9.241 9.623 1.00 85.94 128 MET A C 1
ATOM 952 O O . MET A 1 128 ? -14.301 10.046 8.693 1.00 85.94 128 MET A O 1
ATOM 956 N N . PRO A 1 129 ? -14.428 9.623 10.898 1.00 88.31 129 PRO A N 1
ATOM 957 C CA . PRO A 1 129 ? -14.701 11.005 11.269 1.00 88.31 129 PRO A CA 1
ATOM 958 C C . PRO A 1 129 ? -13.620 11.972 10.772 1.00 88.31 129 PRO A C 1
ATOM 960 O O . PRO A 1 129 ? -12.424 11.718 10.937 1.00 88.31 129 PRO A O 1
ATOM 963 N N . GLN A 1 130 ? -14.035 13.136 10.265 1.00 84.19 130 GLN A N 1
ATOM 964 C CA . GLN A 1 130 ? -13.126 14.145 9.705 1.00 84.19 130 GLN A CA 1
ATOM 965 C C . GLN A 1 130 ? -12.043 14.602 10.698 1.00 84.19 130 GLN A C 1
ATOM 967 O O . GLN A 1 130 ? -10.913 14.889 10.310 1.00 84.19 130 GLN A O 1
ATOM 972 N N . ALA A 1 131 ? -12.360 14.617 11.996 1.00 86.62 131 ALA A N 1
ATOM 973 C CA . ALA A 1 131 ? -11.400 14.945 13.046 1.00 86.62 131 ALA A CA 1
ATOM 974 C C . ALA A 1 131 ? -10.221 13.953 13.112 1.00 86.62 131 ALA A C 1
ATOM 976 O O . ALA A 1 131 ? -9.097 14.359 13.400 1.00 86.62 131 ALA A O 1
ATOM 977 N N . LEU A 1 132 ? -10.449 12.664 12.832 1.00 84.00 132 LEU A N 1
ATOM 978 C CA . LEU A 1 132 ? -9.383 11.657 12.781 1.00 84.00 132 LEU A CA 1
ATOM 979 C C . LEU A 1 132 ? -8.576 11.763 11.486 1.00 84.00 132 LEU A C 1
ATOM 981 O O . LEU A 1 132 ? -7.352 11.668 11.535 1.00 84.00 132 LEU A O 1
ATOM 985 N N . VAL A 1 133 ? -9.235 12.051 10.360 1.00 82.44 133 VAL A N 1
ATOM 986 C CA . VAL A 1 133 ? -8.561 12.340 9.083 1.00 82.44 133 VAL A CA 1
ATOM 987 C C . VAL A 1 133 ? -7.579 13.503 9.246 1.00 82.44 133 VAL A C 1
ATOM 989 O O . VAL A 1 133 ? -6.410 13.380 8.884 1.00 82.44 133 VAL A O 1
ATOM 992 N N . ALA A 1 134 ? -8.014 14.597 9.878 1.00 83.12 134 ALA A N 1
ATOM 993 C CA . ALA A 1 134 ? -7.160 15.751 10.149 1.00 83.12 134 ALA A CA 1
ATOM 994 C C . ALA A 1 134 ? -5.953 15.394 11.035 1.00 83.12 134 ALA A C 1
ATOM 996 O O . ALA A 1 134 ? -4.844 15.860 10.785 1.00 83.12 134 ALA A O 1
ATOM 997 N N . ARG A 1 135 ? -6.133 14.523 12.038 1.00 84.50 135 ARG A N 1
ATOM 998 C CA . ARG A 1 135 ? -5.027 14.045 12.887 1.00 84.50 135 ARG A CA 1
ATOM 999 C C . ARG A 1 135 ? -4.021 13.191 12.115 1.00 84.50 135 ARG A C 1
ATOM 1001 O O . ARG A 1 135 ? -2.824 13.359 12.318 1.00 84.50 135 ARG A O 1
ATOM 1008 N N . ILE A 1 136 ? -4.482 12.315 11.219 1.00 81.19 136 ILE A N 1
ATOM 1009 C CA . ILE A 1 136 ? -3.599 11.520 10.345 1.00 81.19 136 ILE A CA 1
ATOM 1010 C C . ILE A 1 136 ? -2.776 12.447 9.445 1.00 81.19 136 ILE A C 1
ATOM 1012 O O . ILE A 1 136 ? -1.568 12.265 9.315 1.00 81.19 136 ILE A O 1
ATOM 1016 N N . GLN A 1 137 ? -3.407 13.478 8.876 1.00 79.69 137 GLN A N 1
ATOM 1017 C CA . GLN A 1 137 ? -2.727 14.469 8.039 1.00 79.69 137 GLN A CA 1
ATOM 1018 C C . GLN A 1 137 ? -1.689 15.279 8.825 1.00 79.69 137 GLN A C 1
ATOM 1020 O O . GLN A 1 137 ? -0.568 15.454 8.357 1.00 79.69 137 GLN A O 1
ATOM 1025 N N . GLN A 1 138 ? -2.023 15.722 10.040 1.00 82.44 138 GLN A N 1
ATOM 1026 C CA . GLN A 1 138 ? -1.080 16.421 10.921 1.00 82.44 138 GLN A CA 1
ATOM 1027 C C . GLN A 1 138 ? 0.104 15.535 11.328 1.00 82.44 138 GLN A C 1
ATOM 1029 O O . GLN A 1 138 ? 1.224 16.021 11.456 1.00 82.44 138 GLN A O 1
ATO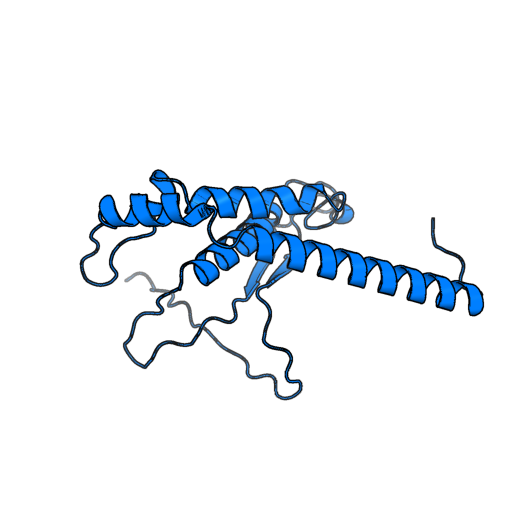M 1034 N N . ALA A 1 139 ? -0.123 14.231 11.497 1.00 80.81 139 ALA A N 1
ATOM 1035 C CA . ALA A 1 139 ? 0.914 13.264 11.836 1.00 80.81 139 ALA A CA 1
ATOM 1036 C C . ALA A 1 139 ? 1.737 12.784 10.625 1.00 80.81 139 ALA A C 1
ATOM 1038 O O . ALA A 1 139 ? 2.667 12.004 10.807 1.00 80.81 139 ALA A O 1
ATOM 1039 N N . ALA A 1 140 ? 1.451 13.231 9.396 1.00 72.88 140 ALA A N 1
ATOM 1040 C CA . ALA A 1 140 ? 2.129 12.732 8.194 1.00 72.88 140 ALA A CA 1
ATOM 1041 C C . ALA A 1 140 ? 3.651 12.992 8.195 1.00 72.88 140 ALA A C 1
ATOM 1043 O O . ALA A 1 140 ? 4.426 12.206 7.643 1.00 72.88 140 ALA A O 1
ATOM 1044 N N . THR A 1 141 ? 4.090 14.073 8.845 1.00 73.00 141 THR A N 1
ATOM 1045 C CA . THR A 1 141 ? 5.510 14.425 9.001 1.00 73.00 141 THR A CA 1
ATOM 1046 C C . THR A 1 141 ? 6.137 13.861 10.277 1.00 73.00 141 THR A C 1
ATOM 1048 O O . THR A 1 141 ? 7.352 13.966 10.472 1.00 73.00 141 THR A O 1
ATOM 1051 N N . PHE A 1 142 ? 5.341 13.227 11.140 1.00 72.25 142 PHE A N 1
ATOM 1052 C CA . PHE A 1 142 ? 5.829 12.628 12.372 1.00 72.25 142 PHE A CA 1
ATOM 1053 C C . PHE A 1 142 ? 6.821 11.505 12.048 1.00 72.25 142 PHE A C 1
ATOM 1055 O O . PHE A 1 142 ? 6.540 10.605 11.257 1.00 72.25 142 PHE A O 1
ATOM 1062 N N . ASN A 1 143 ? 7.997 11.560 12.673 1.00 69.69 143 ASN A N 1
ATOM 1063 C CA . ASN A 1 143 ? 9.075 10.577 12.535 1.00 69.69 143 ASN A CA 1
ATOM 1064 C C . ASN A 1 143 ? 9.779 10.508 11.159 1.00 69.69 143 ASN A C 1
ATOM 1066 O O . ASN A 1 143 ? 10.598 9.616 10.941 1.00 69.69 143 ASN A O 1
ATOM 1070 N N . GLN A 1 144 ? 9.538 11.459 10.245 1.00 70.00 144 GLN A N 1
ATOM 1071 C CA . GLN A 1 144 ? 10.204 11.492 8.929 1.00 70.00 144 GLN A CA 1
ATOM 1072 C C . GLN A 1 144 ? 11.736 11.573 9.017 1.00 70.00 144 GLN A C 1
ATOM 1074 O O . GLN A 1 144 ? 12.425 10.976 8.193 1.00 70.00 144 GLN A O 1
ATOM 1079 N N . GLY A 1 145 ? 12.281 12.242 10.040 1.00 63.12 145 GLY A N 1
ATOM 1080 C CA . GLY A 1 145 ? 13.730 12.295 10.270 1.00 63.12 145 GLY A CA 1
ATOM 1081 C C . GLY A 1 145 ? 14.339 10.914 10.525 1.00 63.12 145 GLY A C 1
ATOM 1082 O O . GLY A 1 145 ? 15.341 10.566 9.912 1.00 63.12 145 GLY A O 1
ATOM 1083 N N . PHE A 1 146 ? 13.690 10.090 11.353 1.00 69.94 146 PHE A N 1
ATOM 1084 C CA . PHE A 1 146 ? 14.135 8.720 11.608 1.00 69.94 146 PHE A CA 1
ATOM 1085 C C . PHE A 1 146 ? 14.036 7.854 10.348 1.00 69.94 146 PHE A C 1
ATOM 1087 O O . PHE A 1 146 ? 14.999 7.185 9.995 1.00 69.94 146 PHE A O 1
ATOM 1094 N N . TYR A 1 147 ? 12.906 7.914 9.631 1.00 64.00 147 TYR A N 1
ATOM 1095 C CA . TYR A 1 147 ? 12.725 7.148 8.391 1.00 64.00 147 TYR A CA 1
ATOM 1096 C C . TYR A 1 147 ? 13.751 7.506 7.317 1.00 64.00 147 TYR A C 1
ATOM 1098 O O . TYR A 1 147 ? 14.239 6.626 6.616 1.00 64.00 147 TYR A O 1
ATOM 1106 N N . THR A 1 148 ? 14.078 8.791 7.188 1.00 65.50 148 THR A N 1
ATOM 1107 C CA . THR A 1 148 ? 15.054 9.258 6.200 1.00 65.50 148 THR A CA 1
ATOM 1108 C C . THR A 1 148 ? 16.453 8.768 6.550 1.00 65.50 148 THR A C 1
ATOM 1110 O O . THR A 1 148 ? 17.155 8.273 5.675 1.00 65.50 148 THR A O 1
ATOM 1113 N N . VAL A 1 149 ? 16.845 8.853 7.825 1.00 67.19 149 VAL A N 1
ATOM 1114 C CA . VAL A 1 149 ? 18.144 8.344 8.283 1.00 67.19 149 VAL A CA 1
ATOM 1115 C C . VAL A 1 149 ? 18.240 6.835 8.069 1.00 67.19 149 VAL A C 1
ATOM 1117 O O . VAL A 1 149 ? 19.222 6.384 7.497 1.00 67.19 149 VAL A O 1
ATOM 1120 N N . ASP A 1 150 ? 17.216 6.070 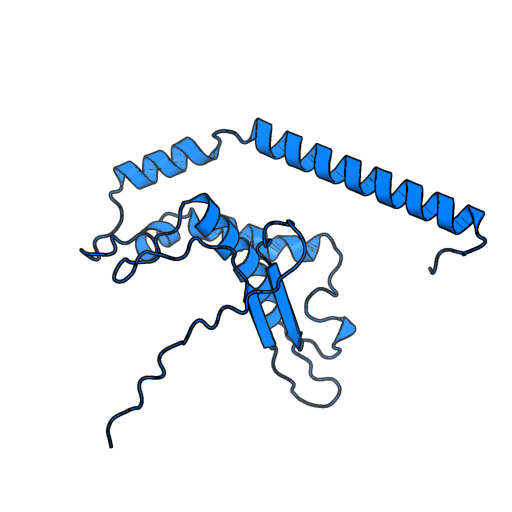8.449 1.00 66.31 150 ASP A N 1
ATOM 1121 C CA . ASP A 1 150 ? 17.194 4.609 8.288 1.00 66.31 150 ASP A CA 1
ATOM 1122 C C . ASP A 1 150 ? 17.232 4.175 6.808 1.00 66.31 150 ASP A C 1
ATOM 1124 O O . ASP A 1 150 ? 17.883 3.202 6.432 1.00 66.31 150 ASP A O 1
ATOM 1128 N N . LEU A 1 151 ? 16.582 4.938 5.921 1.00 65.75 151 LEU A N 1
ATOM 1129 C CA . LEU A 1 151 ? 16.669 4.703 4.480 1.00 65.75 151 LEU A CA 1
ATOM 1130 C C . LEU A 1 151 ? 18.083 4.966 3.946 1.00 65.75 151 LEU A C 1
ATOM 1132 O O . LEU A 1 151 ? 18.600 4.163 3.167 1.00 65.75 151 LEU A O 1
ATOM 1136 N N . LEU A 1 152 ? 18.697 6.082 4.344 1.00 64.56 152 LEU A N 1
ATOM 1137 C CA . LEU A 1 152 ? 20.042 6.452 3.905 1.00 64.56 152 LEU A CA 1
ATOM 1138 C C . LEU A 1 152 ? 21.079 5.440 4.396 1.00 64.56 152 LEU A C 1
ATOM 1140 O O . LEU A 1 152 ? 21.892 4.976 3.601 1.00 64.56 152 LEU A O 1
ATOM 1144 N N . THR A 1 153 ? 21.004 5.020 5.659 1.00 64.94 153 THR A N 1
ATOM 1145 C CA . THR A 1 153 ? 21.911 4.005 6.213 1.00 64.94 153 THR A CA 1
ATOM 1146 C C . THR A 1 153 ? 21.748 2.661 5.507 1.00 64.94 153 THR A C 1
ATOM 1148 O O . THR A 1 153 ? 22.744 1.997 5.216 1.00 64.94 153 THR A O 1
ATOM 1151 N N . PHE A 1 154 ? 20.518 2.261 5.167 1.00 59.19 154 PHE A N 1
ATOM 1152 C CA . PHE A 1 154 ? 20.274 1.046 4.390 1.00 59.19 154 PHE A CA 1
ATOM 1153 C C . PHE A 1 154 ? 20.886 1.127 2.981 1.00 59.19 154 PHE A C 1
ATOM 1155 O O . PHE A 1 154 ? 21.493 0.162 2.512 1.00 59.19 154 PHE A O 1
ATOM 1162 N N . GLN A 1 155 ? 20.765 2.276 2.309 1.00 63.00 155 GLN A N 1
ATOM 1163 C CA . GLN A 1 155 ? 21.354 2.498 0.984 1.00 63.00 155 GLN A CA 1
ATOM 1164 C C . GLN A 1 155 ? 22.886 2.513 1.023 1.00 63.00 155 GLN A C 1
ATOM 1166 O O . GLN A 1 155 ? 23.522 1.884 0.176 1.00 63.00 155 GLN A O 1
ATOM 1171 N N . GLU A 1 156 ? 23.483 3.169 2.020 1.00 67.62 156 GLU A N 1
ATOM 1172 C CA . GLU A 1 156 ? 24.935 3.170 2.229 1.00 67.62 156 GLU A CA 1
ATOM 1173 C C . GLU A 1 156 ? 25.465 1.758 2.501 1.00 67.62 156 GLU A C 1
ATOM 1175 O O . GLU A 1 156 ? 26.456 1.339 1.898 1.00 67.62 156 GLU A O 1
ATOM 1180 N N . ALA A 1 157 ? 24.780 0.986 3.351 1.00 67.38 157 ALA A N 1
ATOM 1181 C CA . ALA A 1 157 ? 25.146 -0.397 3.640 1.00 67.38 157 ALA A CA 1
ATOM 1182 C C . ALA A 1 157 ? 25.058 -1.294 2.392 1.00 67.38 157 ALA A C 1
ATOM 1184 O O . ALA A 1 157 ? 25.950 -2.114 2.160 1.00 67.38 157 ALA A O 1
ATOM 1185 N N . GLY A 1 158 ? 24.021 -1.114 1.566 1.00 67.31 158 GLY A N 1
ATOM 1186 C CA . GLY A 1 158 ? 23.886 -1.799 0.278 1.00 67.31 158 GLY A CA 1
ATOM 1187 C C . GLY A 1 158 ? 25.024 -1.455 -0.686 1.00 67.31 158 GLY A C 1
ATOM 1188 O O . GLY A 1 158 ? 25.677 -2.353 -1.214 1.00 67.31 158 GLY A O 1
ATOM 1189 N N . GLY A 1 159 ? 25.339 -0.166 -0.840 1.00 69.94 159 GLY A N 1
ATOM 1190 C CA . GLY A 1 159 ? 26.446 0.287 -1.688 1.00 69.94 159 GLY A CA 1
ATOM 1191 C C . GLY A 1 159 ? 27.811 -0.236 -1.228 1.00 69.94 159 GLY A C 1
ATOM 1192 O O . GLY A 1 159 ? 28.631 -0.651 -2.048 1.00 69.94 159 GLY A O 1
ATOM 1193 N N . ALA A 1 160 ? 28.049 -0.288 0.086 1.00 72.81 160 ALA A N 1
ATOM 1194 C CA . ALA A 1 160 ? 29.267 -0.861 0.653 1.00 72.81 160 ALA A CA 1
ATOM 1195 C C . ALA A 1 160 ? 29.375 -2.377 0.402 1.00 72.81 160 ALA A C 1
ATOM 1197 O O . ALA A 1 160 ? 30.465 -2.886 0.124 1.00 72.81 160 ALA A O 1
ATOM 1198 N N . TYR A 1 161 ? 28.254 -3.101 0.473 1.00 73.62 161 TYR A N 1
ATOM 1199 C CA . TYR A 1 161 ? 28.202 -4.527 0.155 1.00 73.62 161 TYR A CA 1
ATOM 1200 C C . TYR A 1 161 ? 28.514 -4.788 -1.325 1.00 73.62 161 TYR A C 1
ATOM 1202 O O . TYR A 1 161 ? 29.397 -5.596 -1.626 1.00 73.62 161 TYR A O 1
ATOM 1210 N N . ASP A 1 162 ? 27.876 -4.054 -2.238 1.00 71.38 162 ASP A N 1
ATOM 1211 C CA . ASP A 1 162 ? 28.098 -4.183 -3.682 1.00 71.38 162 ASP A CA 1
ATOM 1212 C C . ASP A 1 162 ? 29.546 -3.858 -4.067 1.00 71.38 162 ASP A C 1
ATOM 1214 O O . ASP A 1 162 ? 30.173 -4.592 -4.836 1.00 71.38 162 ASP A O 1
ATOM 1218 N N . ALA A 1 163 ? 30.130 -2.814 -3.470 1.00 74.62 163 ALA A N 1
ATOM 1219 C CA . ALA A 1 163 ? 31.535 -2.470 -3.667 1.00 74.62 163 ALA A CA 1
ATOM 1220 C C . ALA A 1 163 ? 32.477 -3.602 -3.220 1.00 74.62 163 ALA A C 1
ATOM 1222 O O . ALA A 1 163 ? 33.464 -3.900 -3.902 1.00 74.62 163 ALA A O 1
ATOM 1223 N N . LYS A 1 164 ? 32.156 -4.268 -2.103 1.00 76.38 164 LYS A N 1
ATOM 1224 C CA . LYS A 1 164 ? 32.935 -5.391 -1.570 1.00 76.38 164 LYS A CA 1
ATOM 1225 C C . LYS A 1 164 ? 32.824 -6.636 -2.451 1.00 76.38 164 LYS A C 1
ATOM 1227 O O . LYS A 1 164 ? 33.838 -7.280 -2.715 1.00 76.38 164 LYS A O 1
ATOM 1232 N N . VAL A 1 165 ? 31.629 -6.951 -2.953 1.00 77.44 165 VAL A N 1
ATOM 1233 C CA . VAL A 1 165 ? 31.427 -8.047 -3.915 1.00 77.44 165 VAL A CA 1
ATOM 1234 C C . VAL A 1 165 ? 32.173 -7.758 -5.218 1.00 77.44 165 VAL A C 1
ATOM 1236 O O . VAL A 1 165 ? 32.894 -8.624 -5.706 1.00 77.44 165 VAL A O 1
ATOM 1239 N N . ALA A 1 166 ? 32.086 -6.537 -5.750 1.00 77.56 166 ALA A N 1
ATOM 1240 C CA . ALA A 1 166 ? 32.797 -6.148 -6.966 1.00 77.56 166 ALA A CA 1
ATOM 1241 C C . ALA A 1 166 ? 34.326 -6.240 -6.810 1.00 77.56 166 ALA A C 1
ATOM 1243 O O . ALA A 1 166 ? 35.013 -6.676 -7.734 1.00 77.56 166 ALA A O 1
ATOM 1244 N N . ALA A 1 167 ? 34.870 -5.864 -5.648 1.00 80.69 167 ALA A N 1
ATOM 1245 C CA . ALA A 1 167 ? 36.290 -6.036 -5.34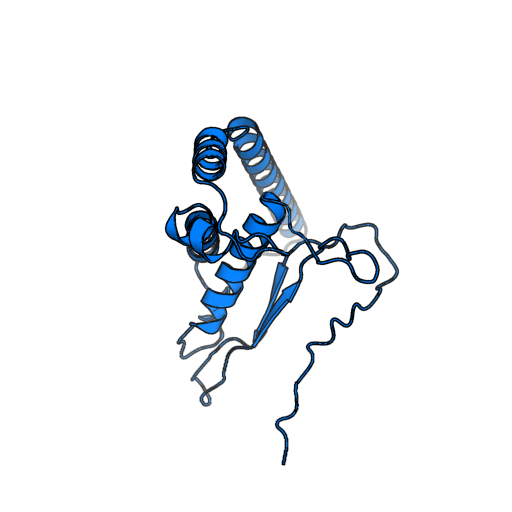4 1.00 80.69 167 ALA A CA 1
ATOM 1246 C C . ALA A 1 167 ? 36.695 -7.520 -5.327 1.00 80.69 167 ALA A C 1
ATOM 1248 O O . ALA A 1 167 ? 37.652 -7.895 -5.999 1.00 80.69 167 ALA A O 1
ATOM 1249 N N . LEU A 1 168 ? 35.910 -8.369 -4.659 1.00 84.00 168 LEU A N 1
ATOM 1250 C CA . LEU A 1 168 ? 36.165 -9.809 -4.567 1.00 84.00 168 LEU A CA 1
ATOM 1251 C C . LEU A 1 168 ? 36.063 -10.518 -5.930 1.00 84.00 168 LEU A C 1
ATOM 1253 O O . LEU A 1 168 ? 36.838 -11.425 -6.226 1.00 84.00 168 LEU A O 1
ATOM 1257 N N . MET A 1 169 ? 35.123 -10.097 -6.781 1.00 85.38 169 MET A N 1
ATOM 1258 C CA . MET A 1 169 ? 34.994 -10.607 -8.149 1.00 85.38 169 MET A CA 1
ATOM 1259 C C . MET A 1 169 ? 36.215 -10.240 -9.002 1.00 85.38 169 MET A C 1
ATOM 1261 O O . MET A 1 169 ? 36.738 -11.104 -9.706 1.00 85.38 169 MET A O 1
ATOM 1265 N N . ARG A 1 170 ? 36.729 -9.004 -8.878 1.00 83.25 170 ARG A N 1
ATOM 1266 C CA . ARG A 1 170 ? 37.971 -8.576 -9.547 1.00 83.25 170 ARG A CA 1
ATOM 1267 C C . ARG A 1 170 ? 39.187 -9.371 -9.074 1.00 83.25 170 ARG A C 1
ATOM 1269 O O . ARG A 1 170 ? 39.958 -9.834 -9.907 1.00 83.25 170 ARG A O 1
ATOM 1276 N N . GLU A 1 171 ? 39.338 -9.574 -7.765 1.00 88.56 171 GLU A N 1
ATOM 1277 C CA . GLU A 1 171 ? 40.425 -10.386 -7.188 1.00 88.56 171 GLU A CA 1
ATOM 1278 C C . GLU A 1 171 ? 40.410 -11.833 -7.698 1.00 88.56 171 GLU A C 1
ATOM 1280 O O . GLU A 1 171 ? 41.460 -12.444 -7.880 1.00 88.56 171 GLU A O 1
ATOM 1285 N N . ARG A 1 172 ? 39.220 -12.379 -7.971 1.00 87.19 172 ARG A N 1
ATOM 1286 C CA . A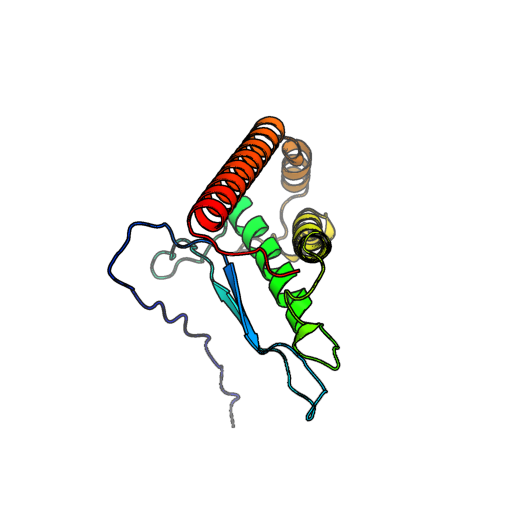RG A 1 172 ? 39.036 -13.730 -8.519 1.00 87.19 172 ARG A CA 1
ATOM 1287 C C . ARG A 1 172 ? 39.080 -13.795 -10.050 1.00 87.19 172 ARG A C 1
ATOM 1289 O O . ARG A 1 172 ? 38.811 -14.855 -10.609 1.00 87.19 172 ARG A O 1
ATOM 1296 N N . GLY A 1 173 ? 39.425 -12.697 -10.724 1.00 86.19 173 GLY A N 1
ATOM 1297 C CA . GLY A 1 173 ? 39.601 -12.652 -12.177 1.00 86.19 173 GLY A CA 1
ATOM 1298 C C . GLY A 1 173 ? 38.303 -12.596 -12.987 1.00 86.19 173 GLY A C 1
ATOM 1299 O O . GLY A 1 173 ? 38.339 -12.807 -14.197 1.00 86.19 173 GLY A O 1
ATOM 1300 N N . PHE A 1 174 ? 37.158 -12.305 -12.360 1.00 78.44 174 PHE A N 1
ATOM 1301 C CA . PHE A 1 174 ? 35.907 -12.077 -13.081 1.00 78.44 174 PHE A CA 1
ATOM 1302 C C . PHE A 1 174 ? 35.851 -10.630 -13.589 1.00 78.44 174 PHE A C 1
ATOM 1304 O O . PHE A 1 174 ? 35.949 -9.679 -12.810 1.00 78.44 174 PHE A O 1
ATOM 1311 N N . ALA A 1 175 ? 35.682 -10.458 -14.901 1.00 69.56 175 ALA A N 1
ATOM 1312 C CA . ALA A 1 175 ? 35.470 -9.150 -15.514 1.00 69.56 175 ALA A CA 1
ATOM 1313 C C . ALA A 1 175 ? 33.990 -8.730 -15.404 1.00 69.56 175 ALA A C 1
ATOM 1315 O O . ALA A 1 175 ? 33.108 -9.582 -15.545 1.00 69.56 175 ALA A O 1
ATOM 1316 N N . PRO A 1 176 ? 33.692 -7.439 -15.164 1.00 58.00 176 PRO A N 1
ATOM 1317 C CA . PRO A 1 176 ? 32.322 -6.944 -15.201 1.00 58.00 176 PRO A CA 1
ATOM 1318 C C . PRO A 1 176 ? 31.738 -7.115 -16.609 1.00 58.00 176 PRO A C 1
ATOM 1320 O O . PRO A 1 176 ? 32.404 -6.843 -17.607 1.00 58.00 176 PRO A O 1
ATOM 1323 N N . VAL A 1 177 ? 30.492 -7.579 -16.683 1.00 56.78 177 VAL A N 1
ATOM 1324 C CA . VAL A 1 177 ? 29.751 -7.682 -17.944 1.00 56.78 177 VAL A CA 1
ATOM 1325 C C . VAL A 1 177 ? 29.188 -6.293 -18.246 1.00 56.78 177 VAL A C 1
ATOM 1327 O O . VAL A 1 177 ? 28.386 -5.784 -17.462 1.00 56.78 177 VAL A O 1
ATOM 1330 N N . HIS A 1 178 ? 29.675 -5.664 -19.317 1.00 41.66 178 HIS A N 1
ATOM 1331 C CA . HIS A 1 178 ? 29.170 -4.389 -19.835 1.00 41.66 178 HIS A CA 1
ATOM 1332 C C . HIS A 1 178 ? 27.971 -4.600 -20.758 1.00 41.66 178 HIS A C 1
ATOM 1334 O O . HIS A 1 178 ? 27.987 -5.596 -21.518 1.00 41.66 178 HIS A O 1
#